Protein AF-S4Y515-F1 (afdb_monomer)

Organism: NCBI:txid1254432

Solvent-accessible surface area (backbone atoms only — not comparable to full-atom values): 7102 Å² total; per-residue (Å²): 132,81,73,80,71,76,84,80,65,70,38,77,50,75,69,29,64,69,45,60,56,55,71,67,62,35,54,53,51,33,64,73,73,33,63,91,88,52,81,68,44,54,56,67,51,51,54,50,50,54,53,48,43,71,72,43,100,26,70,52,75,67,48,76,49,79,57,79,60,29,43,36,42,28,25,67,66,69,53,33,40,35,32,38,22,62,46,66,95,90,37,60,7,31,38,41,32,44,55,97,42,58,80,92,73,27,63,37,39,37,37,26,41,71,52,42,79,47,78,49,71,62,133

Structure (mmCIF, N/CA/C/O backbone):
data_AF-S4Y515-F1
#
_entry.id   AF-S4Y515-F1
#
loop_
_atom_site.group_PDB
_atom_site.id
_atom_site.type_symbol
_atom_site.label_atom_id
_atom_site.label_alt_id
_atom_site.label_comp_id
_atom_site.label_asym_id
_atom_site.label_entity_id
_atom_site.label_seq_id
_atom_site.pdbx_PDB_ins_code
_atom_site.Cartn_x
_atom_site.Cartn_y
_atom_site.Cartn_z
_atom_site.occupancy
_atom_site.B_iso_or_equiv
_atom_site.auth_seq_id
_atom_site.auth_comp_id
_atom_site.auth_asym_id
_atom_site.auth_atom_id
_atom_site.pdbx_PDB_model_num
ATOM 1 N N . MET A 1 1 ? 16.566 12.417 -32.264 1.00 41.62 1 MET A N 1
ATOM 2 C CA . MET A 1 1 ? 16.369 13.027 -30.937 1.00 41.62 1 MET A CA 1
ATOM 3 C C . MET A 1 1 ? 15.230 12.228 -30.358 1.00 41.62 1 MET A C 1
ATOM 5 O O . MET A 1 1 ? 14.090 12.449 -30.745 1.00 41.62 1 MET A O 1
ATOM 9 N N . ASP A 1 2 ? 15.597 11.152 -29.670 1.00 45.94 2 ASP A N 1
ATOM 10 C CA . ASP A 1 2 ? 14.670 10.109 -29.250 1.00 45.94 2 ASP A CA 1
ATOM 11 C C . ASP A 1 2 ? 13.661 10.702 -28.278 1.00 45.94 2 ASP A C 1
ATOM 13 O O . ASP A 1 2 ? 14.028 11.428 -27.351 1.00 45.94 2 ASP A O 1
ATOM 17 N N . GLY A 1 3 ? 12.383 10.470 -28.573 1.00 44.94 3 GLY A N 1
ATOM 18 C CA . GLY A 1 3 ? 11.290 10.896 -27.720 1.00 44.94 3 GLY A CA 1
ATOM 19 C C . GLY A 1 3 ? 11.506 10.319 -26.331 1.00 44.94 3 GLY A C 1
ATOM 20 O O . GLY A 1 3 ? 11.763 9.124 -26.188 1.00 44.94 3 GLY A O 1
ATOM 21 N N . LEU A 1 4 ? 11.430 11.180 -25.318 1.00 50.28 4 LEU A N 1
ATOM 22 C CA . LEU A 1 4 ? 11.178 10.744 -23.952 1.00 50.28 4 LEU A CA 1
ATOM 23 C C . LEU A 1 4 ? 9.965 9.814 -24.037 1.00 50.28 4 LEU A C 1
ATOM 25 O O . LEU A 1 4 ? 8.898 10.270 -24.446 1.00 50.28 4 LEU A O 1
ATOM 29 N N . GLY A 1 5 ? 10.174 8.517 -23.793 1.00 54.31 5 GLY A N 1
ATOM 30 C CA . GLY A 1 5 ? 9.101 7.530 -23.851 1.00 54.31 5 GLY A CA 1
ATOM 31 C C . GLY A 1 5 ? 7.935 8.015 -23.001 1.00 54.31 5 GLY A C 1
ATOM 32 O O . GLY A 1 5 ? 8.163 8.606 -21.940 1.00 54.31 5 GLY A O 1
ATOM 33 N N . ASP A 1 6 ? 6.714 7.823 -23.499 1.00 57.62 6 ASP A N 1
ATOM 34 C CA . ASP A 1 6 ? 5.511 8.214 -22.772 1.00 57.62 6 ASP A CA 1
ATOM 35 C C . ASP A 1 6 ? 5.599 7.702 -21.324 1.00 57.62 6 ASP A C 1
ATOM 37 O O . ASP A 1 6 ? 6.099 6.589 -21.104 1.00 57.62 6 ASP A O 1
ATOM 41 N N . PRO A 1 7 ? 5.179 8.504 -20.326 1.00 60.19 7 PRO A N 1
ATOM 42 C CA . PRO A 1 7 ? 5.225 8.087 -18.934 1.00 60.19 7 PRO A CA 1
ATOM 43 C C . PRO A 1 7 ?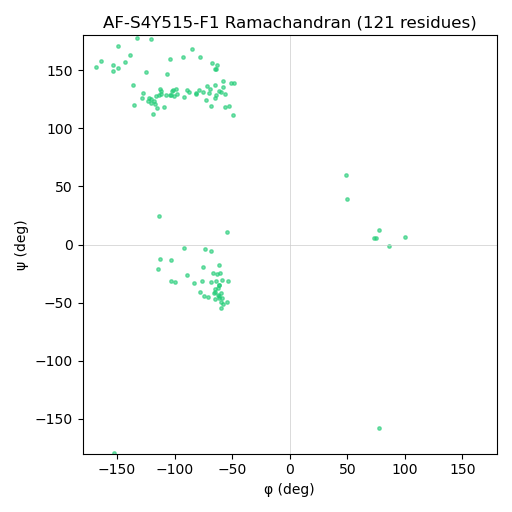 4.518 6.739 -18.801 1.00 60.19 7 PRO A C 1
ATOM 45 O O . PRO A 1 7 ? 3.343 6.610 -19.141 1.00 60.19 7 PRO A O 1
ATOM 48 N N . GLN A 1 8 ? 5.257 5.720 -18.359 1.00 69.19 8 GLN A N 1
ATOM 49 C CA . GLN A 1 8 ? 4.689 4.388 -18.212 1.00 69.19 8 GLN A CA 1
ATOM 50 C C . GLN A 1 8 ? 3.678 4.416 -17.070 1.00 69.19 8 GLN A C 1
ATOM 52 O O . GLN A 1 8 ? 4.022 4.711 -15.926 1.00 69.19 8 GLN A O 1
ATOM 57 N N . GLU A 1 9 ? 2.423 4.116 -17.389 1.00 77.94 9 GLU A N 1
ATOM 58 C CA . GLU A 1 9 ? 1.414 3.867 -16.371 1.00 77.94 9 GLU A CA 1
ATOM 59 C C . GLU A 1 9 ? 1.685 2.505 -15.726 1.00 77.94 9 GLU A C 1
ATOM 61 O O . GLU A 1 9 ? 1.769 1.481 -16.411 1.00 77.94 9 GLU A O 1
ATOM 66 N N . LEU A 1 10 ? 1.827 2.510 -14.402 1.00 83.88 10 LEU A N 1
ATOM 67 C CA . LEU A 1 10 ? 2.098 1.320 -13.602 1.00 83.88 10 LEU A CA 1
ATOM 68 C C . LEU A 1 10 ? 0.844 0.912 -12.840 1.00 83.88 10 LEU A C 1
ATOM 70 O O . LEU A 1 10 ? 0.066 1.768 -12.414 1.00 83.88 10 LEU A O 1
ATOM 74 N N . GLU A 1 11 ? 0.674 -0.387 -12.640 1.00 87.50 11 GLU A N 1
ATOM 75 C CA . GLU A 1 11 ? -0.328 -0.940 -11.734 1.00 87.50 11 GLU A CA 1
ATOM 76 C C . GLU A 1 11 ? 0.370 -1.485 -10.486 1.00 87.50 11 GLU A C 1
ATOM 78 O O . GLU A 1 11 ? 1.341 -2.233 -10.598 1.00 87.50 11 GLU A O 1
ATOM 83 N N . LEU A 1 12 ? -0.107 -1.069 -9.310 1.00 88.44 12 LEU A N 1
ATOM 84 C CA . LEU A 1 12 ? 0.305 -1.595 -8.011 1.00 88.44 12 LEU A CA 1
ATOM 85 C C . LEU A 1 12 ? -0.857 -2.405 -7.435 1.00 88.44 12 LEU A C 1
ATOM 87 O O . LEU A 1 12 ? -1.916 -1.844 -7.149 1.00 88.44 12 LEU A O 1
ATOM 91 N N . THR A 1 13 ? -0.625 -3.693 -7.221 1.00 90.38 13 THR A N 1
ATOM 92 C CA . THR A 1 13 ? -1.532 -4.591 -6.500 1.00 90.38 13 THR A CA 1
ATOM 93 C C . THR A 1 13 ? -0.986 -4.804 -5.097 1.00 90.38 13 THR A C 1
ATOM 95 O O . THR A 1 13 ? 0.208 -5.061 -4.932 1.00 90.38 13 THR A O 1
ATOM 98 N N . ILE A 1 14 ? -1.850 -4.675 -4.092 1.00 90.94 14 ILE A N 1
ATOM 99 C CA . ILE A 1 14 ? -1.515 -4.825 -2.674 1.00 90.94 14 ILE A CA 1
ATOM 100 C C . ILE A 1 14 ? -2.316 -6.010 -2.139 1.00 90.94 14 ILE A C 1
ATOM 102 O O . ILE A 1 14 ? -3.542 -5.996 -2.212 1.00 90.94 14 ILE A O 1
ATOM 106 N N . GLU A 1 15 ? -1.614 -7.015 -1.628 1.00 90.75 15 GLU A N 1
ATOM 107 C CA . GLU A 1 15 ? -2.190 -8.237 -1.047 1.00 90.75 15 GLU A CA 1
ATOM 108 C C . GLU A 1 15 ? -1.895 -8.339 0.461 1.00 90.75 15 GLU A C 1
ATOM 110 O O . GLU A 1 15 ? -2.623 -9.002 1.192 1.00 90.75 15 GLU A O 1
ATOM 115 N N . ALA A 1 16 ? -0.863 -7.637 0.939 1.00 90.75 16 ALA A N 1
ATOM 116 C CA . ALA A 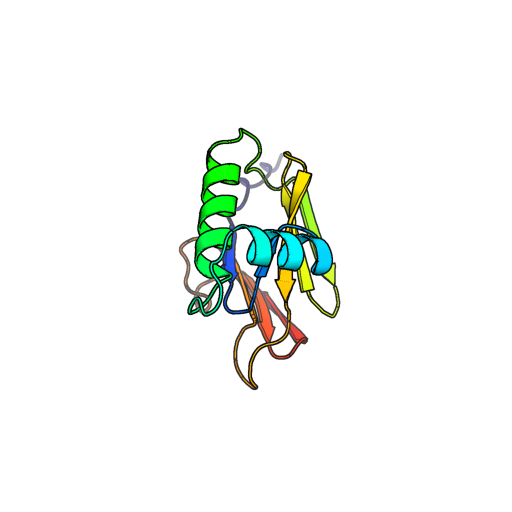1 16 ? -0.530 -7.503 2.352 1.00 90.75 16 ALA A CA 1
ATOM 117 C C . ALA A 1 16 ? -1.305 -6.373 3.055 1.00 90.75 16 ALA A C 1
ATOM 119 O O . ALA A 1 16 ? -1.865 -5.472 2.422 1.00 90.75 16 ALA A O 1
ATOM 120 N N . ASP A 1 17 ? -1.229 -6.364 4.388 1.00 90.56 17 ASP A N 1
ATOM 121 C CA . ASP A 1 17 ? -1.705 -5.253 5.209 1.00 90.56 17 ASP A CA 1
ATOM 122 C C . ASP A 1 17 ? -1.016 -3.933 4.831 1.00 90.56 17 ASP A C 1
ATOM 124 O O . ASP A 1 17 ? 0.200 -3.859 4.586 1.00 90.56 17 ASP A O 1
ATOM 128 N N . TRP A 1 18 ? -1.801 -2.857 4.834 1.00 94.31 18 TRP A N 1
ATOM 129 C CA . TRP A 1 18 ? -1.321 -1.513 4.541 1.00 94.31 18 TRP A CA 1
ATOM 130 C C . TRP A 1 18 ? -2.015 -0.453 5.396 1.00 94.31 18 TRP A C 1
ATOM 132 O O . TRP A 1 18 ? -3.131 -0.628 5.883 1.00 94.31 18 TRP A O 1
ATOM 142 N N . ARG A 1 19 ? -1.350 0.690 5.561 1.00 95.38 19 ARG A N 1
ATOM 143 C CA . ARG A 1 19 ? -1.838 1.822 6.362 1.00 95.38 19 ARG A CA 1
ATOM 144 C C . ARG A 1 19 ? -1.346 3.160 5.826 1.00 95.38 19 ARG A C 1
ATOM 146 O O . ARG A 1 19 ? -0.456 3.210 4.978 1.00 95.38 19 ARG A O 1
ATOM 153 N N . ILE A 1 20 ? -1.890 4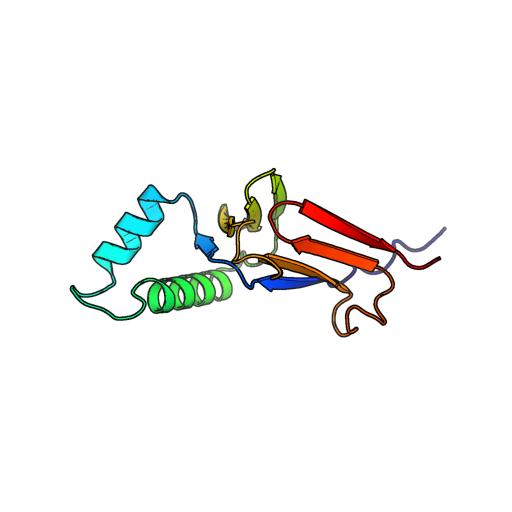.252 6.364 1.00 93.69 20 ILE A N 1
ATOM 154 C CA . ILE A 1 20 ? -1.355 5.605 6.161 1.00 93.69 20 ILE A CA 1
ATOM 155 C C . ILE A 1 20 ? -0.533 6.032 7.372 1.00 93.69 20 ILE A C 1
ATOM 157 O O . ILE A 1 20 ? -1.041 6.039 8.492 1.00 93.69 20 ILE A O 1
ATOM 161 N N . GLY A 1 21 ? 0.696 6.481 7.123 1.00 93.00 21 GLY A N 1
ATOM 162 C CA . GLY A 1 21 ? 1.601 6.981 8.153 1.00 93.00 21 GLY A CA 1
ATOM 163 C C . GLY A 1 21 ? 2.253 5.866 8.969 1.00 93.00 21 GLY A C 1
ATOM 164 O O . GLY A 1 21 ? 2.406 4.730 8.512 1.00 93.00 21 GLY A O 1
ATOM 165 N N . ASP A 1 22 ? 2.705 6.207 10.173 1.00 92.94 22 ASP A N 1
ATOM 166 C CA . ASP A 1 22 ? 3.291 5.229 11.082 1.00 92.94 22 ASP A CA 1
ATOM 167 C C . ASP A 1 22 ? 2.230 4.370 11.785 1.00 92.94 22 ASP A C 1
ATOM 169 O O . ASP A 1 22 ? 1.047 4.701 11.851 1.00 92.94 22 ASP A O 1
ATOM 173 N N . GLU A 1 23 ? 2.679 3.232 12.311 1.00 93.44 23 GLU A N 1
ATOM 174 C CA . GLU A 1 23 ? 1.817 2.254 12.976 1.00 93.44 23 GLU A CA 1
ATOM 175 C C . GLU A 1 23 ? 1.126 2.823 14.224 1.00 93.44 23 GLU A C 1
ATOM 177 O O . GLU A 1 23 ? -0.032 2.516 14.487 1.00 93.44 23 GLU A O 1
ATOM 182 N N . ALA A 1 24 ? 1.803 3.666 15.008 1.00 95.88 24 ALA A N 1
ATOM 183 C CA . ALA A 1 24 ? 1.2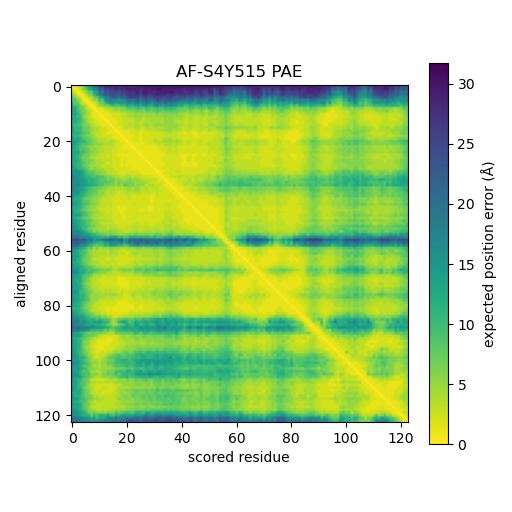44 4.157 16.263 1.00 95.88 24 ALA A CA 1
ATOM 184 C C . ALA A 1 24 ? 0.099 5.151 16.014 1.00 95.88 24 ALA A C 1
ATOM 186 O O . ALA A 1 24 ? -0.972 5.028 16.619 1.00 95.88 24 ALA A O 1
ATOM 187 N N . ASP A 1 25 ? 0.305 6.089 15.092 1.00 95.12 25 ASP A N 1
ATOM 188 C CA . ASP A 1 25 ? -0.701 7.055 14.661 1.00 95.12 25 ASP A CA 1
ATOM 189 C C . ASP A 1 25 ? -1.870 6.363 13.952 1.00 95.12 25 ASP A C 1
ATOM 191 O O . ASP A 1 25 ? -3.036 6.717 14.177 1.00 95.12 25 ASP A O 1
ATOM 195 N N . TRP A 1 26 ? -1.582 5.331 13.153 1.00 95.69 26 TRP A N 1
ATOM 196 C CA . TRP A 1 26 ? -2.600 4.493 12.525 1.00 95.69 26 TRP A CA 1
ATOM 197 C C . TRP A 1 26 ? -3.493 3.818 13.564 1.00 95.69 26 TRP A C 1
ATOM 199 O O . TRP A 1 26 ? -4.707 4.026 13.564 1.00 95.69 26 TRP A O 1
ATOM 209 N N . GLN A 1 27 ? -2.905 3.098 14.520 1.00 95.50 27 GLN A N 1
ATOM 210 C CA . GLN A 1 27 ? -3.659 2.413 15.570 1.00 95.50 27 GLN A CA 1
ATOM 211 C C . GLN A 1 27 ? -4.456 3.395 16.443 1.00 95.50 27 GLN A C 1
ATOM 213 O O . GLN A 1 27 ? -5.583 3.101 16.854 1.00 95.50 27 GLN A O 1
ATOM 218 N N . ALA A 1 28 ? -3.925 4.595 16.702 1.00 94.88 28 ALA A N 1
ATOM 219 C CA . ALA A 1 28 ? -4.667 5.651 17.388 1.00 94.88 28 ALA A CA 1
ATOM 220 C C . ALA A 1 28 ? -5.877 6.139 16.569 1.00 94.88 28 ALA A C 1
ATOM 222 O O . ALA A 1 28 ? -6.960 6.351 17.124 1.00 94.88 28 ALA A O 1
ATOM 223 N N . LYS A 1 29 ? -5.721 6.292 15.248 1.00 94.94 29 LYS A N 1
ATOM 224 C CA . LYS A 1 29 ? -6.809 6.653 14.332 1.00 94.94 29 LYS A CA 1
ATOM 225 C C . LYS A 1 29 ? -7.870 5.553 14.267 1.00 94.94 29 LYS A C 1
ATOM 227 O O . LYS A 1 29 ? -9.048 5.875 14.423 1.00 94.94 29 LYS A O 1
ATOM 232 N N . VAL A 1 30 ? -7.470 4.290 14.118 1.00 95.62 30 VAL A N 1
ATOM 233 C CA . VAL A 1 30 ? -8.378 3.134 14.090 1.00 95.62 30 VAL A CA 1
ATOM 234 C C . VAL A 1 30 ? -9.204 3.070 15.368 1.00 95.62 30 VAL A C 1
ATOM 236 O O . VAL A 1 30 ? -10.426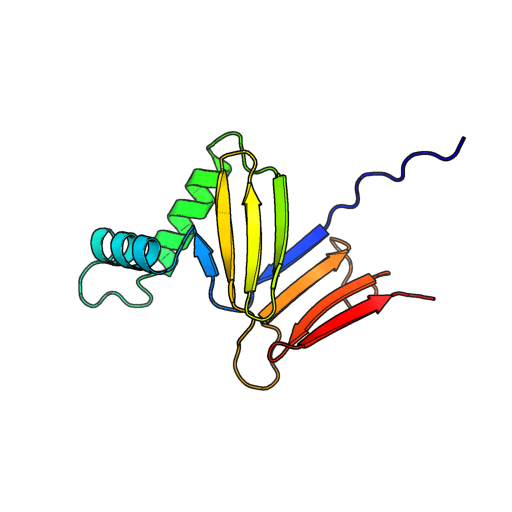 3.100 15.297 1.00 95.62 30 VAL A O 1
ATOM 239 N N . ARG A 1 31 ? -8.576 3.125 16.548 1.00 93.56 31 ARG A N 1
ATOM 240 C CA . ARG A 1 31 ? -9.293 3.115 17.842 1.00 93.56 31 ARG A CA 1
ATOM 241 C C . ARG A 1 31 ? -10.276 4.268 18.019 1.00 93.56 31 ARG A C 1
ATOM 243 O O . ARG A 1 31 ? -11.249 4.139 18.753 1.00 93.56 31 ARG A O 1
ATOM 250 N N . ARG A 1 32 ? -10.000 5.420 17.406 1.00 94.00 32 ARG A N 1
ATOM 251 C CA . ARG A 1 32 ? -10.879 6.594 17.473 1.00 94.00 32 ARG A CA 1
ATOM 252 C C . ARG A 1 32 ? -12.106 6.453 16.572 1.00 94.00 32 ARG A C 1
ATOM 254 O O . ARG A 1 32 ? -13.133 7.054 16.876 1.00 94.00 32 ARG A O 1
ATOM 261 N N . LEU A 1 33 ? -11.978 5.748 15.450 1.00 92.31 33 LEU A N 1
ATOM 262 C CA . LEU A 1 33 ? -13.002 5.679 14.405 1.00 92.31 33 LEU A CA 1
ATOM 263 C C . LEU A 1 33 ? -13.797 4.369 14.427 1.00 92.31 33 LEU A C 1
ATOM 265 O O . LEU A 1 33 ? -14.980 4.380 14.091 1.00 92.31 33 LEU A O 1
ATOM 269 N N . ALA A 1 34 ? -13.174 3.266 14.833 1.00 92.06 34 ALA A N 1
ATOM 270 C CA . ALA A 1 34 ? -13.804 1.961 14.924 1.00 92.06 34 ALA A CA 1
ATOM 271 C C . ALA A 1 34 ? -14.437 1.753 16.314 1.00 92.06 34 ALA A C 1
ATOM 273 O O . ALA A 1 34 ? -13.791 2.018 17.331 1.00 92.06 34 ALA A O 1
ATOM 274 N N . PRO A 1 35 ? -15.690 1.272 16.393 1.00 88.75 35 PRO A N 1
ATOM 275 C CA . PRO A 1 35 ? -16.307 0.918 17.666 1.00 88.75 35 PRO A CA 1
ATOM 276 C C . PRO A 1 35 ? -15.626 -0.306 18.298 1.00 88.75 35 PRO A C 1
ATOM 278 O O . PRO A 1 35 ? -15.033 -1.140 17.613 1.00 88.75 35 PRO A O 1
ATOM 281 N N . GLU A 1 36 ? -15.744 -0.438 19.620 1.00 89.88 36 GLU A N 1
ATOM 282 C CA . GLU A 1 36 ? -15.245 -1.614 20.336 1.00 89.88 36 GLU A CA 1
ATOM 283 C C . GLU A 1 36 ? -15.922 -2.894 19.813 1.00 89.88 36 GLU A C 1
ATOM 285 O O . GLU A 1 36 ? -17.144 -2.950 19.674 1.00 89.88 36 GLU A O 1
ATOM 290 N N . GLY A 1 37 ? -15.120 -3.919 19.504 1.00 89.44 37 GLY A N 1
ATOM 291 C CA . GLY A 1 37 ? -15.609 -5.182 18.943 1.00 89.44 37 GLY A CA 1
ATOM 292 C C . GLY A 1 37 ? -15.951 -5.144 17.449 1.00 89.44 37 GLY A C 1
ATOM 293 O O . GLY A 1 37 ? -16.590 -6.076 16.964 1.00 89.44 37 GLY A O 1
ATOM 294 N N . ALA A 1 38 ? -15.551 -4.098 16.716 1.00 91.56 38 ALA A N 1
ATOM 295 C CA . ALA A 1 38 ? -15.671 -4.071 15.261 1.00 91.56 38 ALA A CA 1
ATOM 296 C C . ALA A 1 38 ? -14.920 -5.247 14.611 1.00 91.56 38 ALA A C 1
ATOM 298 O O . ALA A 1 38 ? -13.782 -5.550 14.972 1.00 91.56 38 ALA A O 1
ATOM 299 N N . VAL A 1 39 ? -15.567 -5.886 13.637 1.00 91.31 39 VAL A N 1
ATOM 300 C CA . VAL A 1 39 ? -14.914 -6.822 12.713 1.00 91.31 39 VAL A CA 1
ATOM 301 C C . VAL A 1 39 ? -14.121 -5.988 11.714 1.00 91.31 39 VAL A C 1
ATOM 303 O O . VAL A 1 39 ? -14.665 -5.009 11.208 1.00 91.31 39 VAL A O 1
ATOM 306 N N . GLU A 1 40 ? -12.854 -6.348 11.490 1.00 90.25 40 GLU A N 1
ATOM 307 C CA . GLU A 1 40 ? -11.954 -5.665 10.541 1.00 90.25 40 GLU A CA 1
ATOM 308 C C . GLU A 1 40 ? -11.951 -4.135 10.733 1.00 90.25 40 GLU A C 1
ATOM 310 O O . GLU A 1 40 ? -12.297 -3.370 9.833 1.00 90.25 40 GLU A O 1
ATOM 315 N N . PRO A 1 41 ? -11.577 -3.647 11.932 1.00 93.12 41 PRO A N 1
ATOM 316 C CA . PRO A 1 41 ? -11.706 -2.233 12.292 1.00 93.12 41 PRO A CA 1
ATOM 317 C C . PRO A 1 41 ? -10.889 -1.289 11.396 1.00 93.12 41 PRO A C 1
ATOM 319 O O . PRO A 1 41 ? -11.144 -0.084 11.384 1.00 93.12 41 PRO A O 1
ATOM 322 N N . GLU A 1 42 ? -9.906 -1.819 10.669 1.00 94.00 42 GLU A N 1
ATOM 323 C CA . GLU A 1 42 ? -9.008 -1.058 9.805 1.00 94.00 42 GLU A CA 1
ATOM 324 C C . GLU A 1 42 ? -9.609 -0.769 8.423 1.00 94.00 42 GLU A C 1
ATOM 326 O O . GLU A 1 42 ? -9.390 0.326 7.899 1.00 94.00 42 GLU A O 1
ATOM 331 N N . GLU A 1 43 ? -10.427 -1.668 7.861 1.00 93.25 43 GLU A N 1
ATOM 332 C CA . GLU A 1 43 ? -10.967 -1.520 6.498 1.00 93.25 43 GLU A CA 1
ATOM 333 C C . GLU A 1 43 ? -11.787 -0.230 6.299 1.00 93.25 43 GLU A C 1
ATOM 335 O O . GLU A 1 43 ? -11.555 0.494 5.322 1.00 93.25 43 GLU A O 1
ATOM 340 N N . PRO A 1 44 ? -12.708 0.157 7.210 1.00 92.94 44 PRO A N 1
ATOM 341 C CA . PRO A 1 44 ? -13.454 1.405 7.048 1.00 92.94 44 PRO A CA 1
ATOM 342 C C . PRO A 1 44 ? -12.550 2.642 7.105 1.00 92.94 44 PRO A C 1
ATOM 344 O O . PRO A 1 44 ? -12.832 3.655 6.461 1.00 92.94 44 PRO A O 1
ATOM 347 N N . VAL A 1 45 ? -11.461 2.571 7.875 1.00 94.31 45 VAL A N 1
ATOM 348 C CA . VAL A 1 45 ? -10.493 3.663 8.013 1.00 94.31 45 VAL A CA 1
ATOM 349 C C . VAL A 1 45 ? -9.641 3.768 6.754 1.00 94.31 45 VAL A C 1
ATOM 351 O O . VAL A 1 45 ? -9.476 4.863 6.223 1.00 94.31 45 VAL A O 1
ATOM 354 N N . GLN A 1 46 ? -9.174 2.639 6.224 1.00 94.38 46 GLN A N 1
ATOM 355 C CA . GLN A 1 46 ? -8.490 2.553 4.934 1.00 94.38 46 GLN A CA 1
ATOM 356 C C . GLN A 1 46 ? -9.339 3.158 3.808 1.00 94.38 46 GLN A C 1
ATOM 358 O O . GLN A 1 46 ? -8.868 4.033 3.078 1.00 94.38 46 GLN A O 1
ATOM 363 N N . ALA A 1 47 ? -10.613 2.766 3.706 1.00 92.00 47 ALA A N 1
ATOM 364 C CA . ALA A 1 47 ? -11.534 3.301 2.705 1.00 92.00 47 ALA A CA 1
ATOM 365 C C . ALA A 1 47 ? -11.723 4.823 2.839 1.00 92.00 47 ALA A C 1
ATOM 367 O O . ALA A 1 47 ? -11.719 5.544 1.836 1.00 92.00 47 ALA A O 1
ATOM 368 N N . TYR A 1 48 ? -11.847 5.323 4.072 1.00 91.56 48 TYR A N 1
ATOM 369 C CA . TYR A 1 48 ? -11.933 6.755 4.353 1.00 91.56 48 TYR A CA 1
ATOM 370 C C . TYR A 1 48 ? -10.674 7.511 3.901 1.00 91.56 48 TYR A C 1
ATOM 372 O O . TYR A 1 48 ? -10.787 8.549 3.246 1.00 91.56 48 TYR A O 1
ATOM 380 N N . GLU A 1 49 ? -9.478 6.998 4.197 1.00 90.06 49 GLU A N 1
ATOM 381 C CA . GLU A 1 49 ? -8.225 7.646 3.798 1.00 90.06 49 GLU A CA 1
ATOM 382 C C . GLU A 1 49 ? -8.035 7.657 2.278 1.00 90.06 49 GLU A C 1
ATOM 384 O O . GLU A 1 49 ? -7.662 8.691 1.725 1.00 90.06 49 GLU A O 1
ATOM 389 N N . LEU A 1 50 ? -8.350 6.558 1.580 1.00 88.44 50 LEU A N 1
ATOM 390 C CA . LEU A 1 50 ? -8.304 6.515 0.112 1.00 88.44 50 LEU A CA 1
ATOM 391 C C . LEU A 1 50 ? -9.271 7.528 -0.508 1.00 88.44 50 LEU A C 1
ATOM 393 O O . LEU A 1 50 ? -8.906 8.248 -1.441 1.00 88.44 50 LEU A O 1
ATOM 397 N N . ALA A 1 51 ? -10.496 7.615 0.017 1.00 88.94 51 ALA A N 1
ATOM 398 C CA . ALA A 1 51 ? -11.478 8.591 -0.444 1.00 88.94 51 ALA A CA 1
ATOM 399 C C . ALA A 1 51 ? -10.995 10.030 -0.204 1.00 88.94 51 ALA A C 1
ATOM 401 O O . ALA A 1 51 ? -11.080 10.865 -1.105 1.00 88.94 51 ALA A O 1
ATOM 402 N N . SER A 1 52 ? -10.427 10.299 0.976 1.00 86.19 52 SER A N 1
ATOM 403 C CA . SER A 1 52 ? -9.840 11.594 1.326 1.00 86.19 52 SER A CA 1
ATOM 404 C C . SER A 1 52 ? -8.700 11.971 0.374 1.00 86.19 52 SER A C 1
ATOM 406 O O . SER A 1 52 ? -8.727 13.054 -0.209 1.00 86.19 52 SER A O 1
ATOM 408 N N . MET A 1 53 ? -7.754 11.055 0.130 1.00 83.31 53 MET A N 1
ATOM 409 C CA . MET A 1 53 ? -6.636 11.268 -0.797 1.00 83.31 53 MET A CA 1
ATOM 410 C C . MET A 1 53 ? -7.094 11.516 -2.233 1.00 83.31 53 MET A C 1
ATOM 412 O O . MET A 1 53 ? -6.474 12.307 -2.934 1.00 83.31 53 MET A O 1
ATOM 416 N N . ARG A 1 54 ? -8.182 10.873 -2.674 1.00 82.56 54 ARG A N 1
ATOM 417 C CA . ARG A 1 54 ? -8.766 11.109 -4.001 1.00 82.56 54 ARG A CA 1
ATOM 418 C C . ARG A 1 54 ? -9.400 12.497 -4.128 1.00 82.56 54 ARG A C 1
ATOM 420 O O . ARG A 1 54 ? -9.457 13.032 -5.231 1.00 82.56 54 ARG A O 1
ATOM 427 N N . TRP A 1 55 ? -9.944 13.041 -3.041 1.00 80.12 55 TRP A N 1
ATOM 428 C CA . TRP A 1 55 ? -10.634 14.336 -3.044 1.00 80.12 55 TRP A CA 1
ATOM 429 C C . TRP A 1 55 ? -9.708 15.522 -2.776 1.00 80.12 55 TRP A C 1
ATOM 431 O O . TRP A 1 55 ? -10.008 16.630 -3.214 1.00 80.12 55 TRP A O 1
ATOM 441 N N . SER A 1 56 ? -8.593 15.312 -2.080 1.00 74.06 56 SER A N 1
ATOM 442 C CA . SER A 1 56 ? -7.515 16.295 -1.994 1.00 74.06 56 SER A CA 1
ATOM 443 C C . SER A 1 56 ? -6.627 16.210 -3.242 1.00 74.06 56 SER A C 1
ATOM 445 O O . SER A 1 56 ? -6.180 15.120 -3.572 1.00 74.06 56 SER A O 1
ATOM 447 N N . ASP A 1 57 ? -6.330 17.339 -3.896 1.00 55.78 57 ASP A N 1
ATOM 448 C CA . ASP A 1 57 ? -5.600 17.503 -5.182 1.00 55.78 57 ASP A CA 1
ATOM 449 C C . ASP A 1 57 ? -4.185 16.864 -5.292 1.00 55.78 57 ASP A C 1
ATOM 451 O O . ASP A 1 57 ? -3.441 17.123 -6.237 1.00 55.78 57 ASP A O 1
ATOM 455 N N . GLY A 1 58 ? -3.768 16.028 -4.343 1.00 57.78 58 GLY A N 1
ATOM 456 C CA . GLY A 1 58 ? -2.415 15.499 -4.216 1.00 57.78 58 GLY A CA 1
ATOM 457 C C . GLY A 1 58 ? -2.269 13.997 -4.431 1.00 57.78 58 GLY A C 1
ATOM 458 O O . GLY A 1 58 ? -1.309 13.455 -3.902 1.00 57.78 58 GLY A O 1
ATOM 459 N N . SER A 1 59 ? -3.152 13.308 -5.163 1.00 66.88 59 SER A N 1
ATOM 460 C CA . SER A 1 59 ? -3.051 11.848 -5.376 1.00 66.88 59 SER A CA 1
ATOM 461 C C . SER A 1 59 ? -1.865 11.410 -6.248 1.00 66.88 59 SER A C 1
ATOM 463 O O . SER A 1 59 ? -1.632 10.216 -6.422 1.00 66.88 59 SER A O 1
ATOM 465 N N . ASN A 1 60 ? -1.115 12.359 -6.814 1.00 82.94 60 ASN A N 1
ATOM 466 C CA . ASN A 1 60 ? 0.111 12.055 -7.539 1.00 82.94 60 ASN A CA 1
ATOM 467 C C . ASN A 1 60 ? 1.189 11.572 -6.570 1.00 82.94 60 ASN A C 1
ATOM 469 O O . ASN A 1 60 ? 1.443 12.195 -5.537 1.00 82.94 60 ASN A O 1
ATOM 473 N N . VAL A 1 61 ? 1.863 10.492 -6.942 1.00 86.75 61 VAL A N 1
ATOM 474 C CA . VAL A 1 61 ? 3.015 9.977 -6.205 1.00 86.75 61 VAL A CA 1
ATOM 475 C C . VAL A 1 61 ? 4.190 10.943 -6.368 1.00 86.75 61 VAL A C 1
ATOM 477 O O . VAL A 1 61 ? 4.508 11.370 -7.477 1.00 86.75 61 VAL A O 1
ATOM 480 N N . SER A 1 62 ? 4.810 11.319 -5.253 1.00 89.81 62 SER A N 1
ATOM 481 C CA . SER A 1 62 ? 6.026 12.133 -5.202 1.00 89.81 62 SER A CA 1
ATOM 482 C C . SER A 1 62 ? 7.276 11.285 -4.986 1.00 89.81 62 SER A C 1
ATOM 484 O O . SER A 1 62 ? 8.332 11.640 -5.505 1.00 89.81 62 SER A O 1
ATOM 486 N N . ASP A 1 63 ? 7.156 10.176 -4.250 1.00 91.25 63 ASP A N 1
ATOM 487 C CA . ASP A 1 63 ? 8.275 9.297 -3.920 1.00 91.25 63 ASP A CA 1
ATOM 488 C C . ASP A 1 63 ? 7.814 7.856 -3.659 1.00 91.25 63 ASP A C 1
ATOM 490 O O . ASP A 1 63 ? 6.708 7.624 -3.160 1.00 91.25 63 ASP A O 1
ATOM 494 N N . VAL A 1 64 ? 8.679 6.891 -3.971 1.00 90.81 64 VAL A N 1
ATOM 495 C CA . VAL A 1 64 ? 8.470 5.463 -3.699 1.00 90.81 64 VAL A CA 1
ATOM 496 C C . VAL A 1 64 ? 9.754 4.882 -3.124 1.00 90.81 64 VAL A C 1
ATOM 498 O O . VAL A 1 64 ? 10.795 4.886 -3.778 1.00 90.81 64 VAL A O 1
ATOM 501 N N . VAL A 1 65 ? 9.674 4.340 -1.910 1.00 92.31 65 VAL A N 1
ATOM 502 C CA . VAL A 1 65 ? 10.819 3.758 -1.205 1.00 92.31 65 VAL A CA 1
ATOM 503 C C . VAL A 1 65 ? 10.529 2.310 -0.866 1.00 92.31 65 VAL A C 1
ATOM 505 O O . VAL A 1 65 ? 9.550 2.000 -0.193 1.00 92.31 65 VAL A O 1
ATOM 508 N N . LEU A 1 66 ? 11.426 1.426 -1.284 1.00 88.50 66 LEU A N 1
ATOM 509 C CA . LEU A 1 66 ? 11.403 0.021 -0.912 1.00 88.50 66 LEU A CA 1
ATOM 510 C C . LEU A 1 66 ? 12.476 -0.257 0.141 1.00 88.50 66 LEU A C 1
ATOM 512 O O . LEU A 1 66 ? 13.646 0.079 -0.043 1.00 88.50 66 LEU A O 1
ATOM 516 N N . THR A 1 67 ? 12.079 -0.888 1.241 1.00 86.56 67 THR A N 1
ATOM 517 C CA . THR A 1 67 ? 12.984 -1.362 2.294 1.00 86.56 67 THR A CA 1
ATOM 518 C C . THR A 1 67 ? 12.848 -2.874 2.468 1.00 86.56 67 THR A C 1
ATOM 520 O O . THR A 1 67 ? 12.004 -3.504 1.838 1.00 86.56 67 THR A O 1
ATOM 523 N N . ALA A 1 68 ? 13.658 -3.475 3.345 1.00 77.38 68 ALA A N 1
ATOM 524 C CA . ALA A 1 68 ? 13.583 -4.912 3.617 1.00 77.38 68 ALA A CA 1
ATOM 525 C C . ALA A 1 68 ? 12.216 -5.369 4.176 1.00 77.38 68 ALA A C 1
ATOM 527 O O . ALA A 1 68 ? 11.867 -6.538 4.044 1.00 77.38 68 ALA A O 1
ATOM 528 N N . GLY A 1 69 ? 11.455 -4.470 4.812 1.00 84.31 69 GLY A N 1
ATOM 529 C CA . GLY A 1 69 ? 10.207 -4.812 5.506 1.00 84.31 69 GLY A CA 1
ATOM 530 C C . GLY A 1 69 ? 8.931 -4.253 4.879 1.00 84.31 69 GLY A C 1
ATOM 531 O O . GLY A 1 69 ? 7.842 -4.637 5.292 1.00 84.31 69 GLY A O 1
ATOM 532 N N . GLU A 1 70 ? 9.040 -3.320 3.933 1.00 90.75 70 GLU A N 1
ATOM 533 C CA . GLU A 1 70 ? 7.878 -2.565 3.456 1.00 90.75 70 GLU A CA 1
ATOM 534 C C . GLU A 1 70 ? 8.170 -1.757 2.189 1.00 90.75 70 GLU A C 1
ATOM 536 O O . GLU A 1 70 ? 9.300 -1.305 1.959 1.00 90.75 70 GLU A O 1
ATOM 541 N N . LEU A 1 71 ? 7.105 -1.530 1.421 1.00 92.19 71 LEU A N 1
ATOM 542 C CA . LEU A 1 71 ? 7.010 -0.543 0.352 1.00 92.19 71 LEU A CA 1
ATOM 543 C C . LEU A 1 71 ? 6.312 0.711 0.897 1.00 92.19 71 LEU A C 1
ATOM 545 O O . LEU A 1 71 ? 5.243 0.630 1.500 1.00 92.19 71 LEU A O 1
ATOM 549 N N . ARG A 1 72 ? 6.910 1.881 0.676 1.00 94.19 72 ARG A N 1
ATOM 550 C CA . ARG A 1 72 ? 6.359 3.184 1.062 1.00 94.19 72 ARG A CA 1
ATOM 551 C C . ARG A 1 72 ? 6.072 4.019 -0.176 1.00 94.19 72 ARG A C 1
ATOM 553 O O . ARG A 1 72 ? 6.971 4.229 -0.985 1.00 94.19 72 ARG A O 1
ATOM 560 N N . VAL A 1 73 ? 4.856 4.541 -0.291 1.00 92.31 73 VAL A N 1
ATOM 561 C CA . VAL A 1 73 ? 4.432 5.424 -1.386 1.00 92.31 73 VAL A CA 1
ATOM 562 C C . VAL A 1 73 ? 4.024 6.766 -0.800 1.00 92.31 73 VAL A C 1
ATOM 564 O O . VAL A 1 73 ? 3.028 6.860 -0.088 1.00 92.31 73 VAL A O 1
ATOM 567 N N . THR A 1 74 ? 4.790 7.812 -1.091 1.00 92.12 74 THR A N 1
ATOM 568 C CA . THR A 1 74 ? 4.495 9.172 -0.637 1.00 92.12 74 THR A CA 1
ATOM 569 C C . THR A 1 74 ? 3.816 9.945 -1.752 1.00 92.12 74 THR A C 1
ATOM 571 O O . THR A 1 74 ? 4.232 9.913 -2.907 1.00 92.12 74 THR A O 1
ATOM 574 N N . THR A 1 75 ? 2.751 10.648 -1.402 1.00 89.50 75 THR A N 1
ATOM 575 C CA . THR A 1 75 ? 1.984 11.495 -2.314 1.00 89.50 75 THR A CA 1
ATOM 576 C C . THR A 1 75 ? 2.496 12.936 -2.286 1.00 89.50 75 THR A C 1
ATOM 578 O O . THR A 1 75 ? 3.167 13.361 -1.343 1.00 89.50 75 THR A O 1
ATOM 581 N N . GLN A 1 76 ? 2.175 13.738 -3.300 1.00 87.25 76 GLN A N 1
ATOM 582 C CA . GLN A 1 76 ? 2.491 15.174 -3.307 1.00 87.25 76 GLN A CA 1
ATOM 583 C C . GLN A 1 76 ? 1.778 15.936 -2.178 1.00 87.25 76 GLN A C 1
ATOM 585 O O . GLN A 1 76 ? 2.285 16.954 -1.713 1.00 87.25 76 GLN A O 1
ATOM 590 N N . GLY A 1 77 ? 0.642 15.418 -1.697 1.00 85.31 77 GLY A N 1
ATOM 591 C CA . GLY A 1 77 ? -0.055 15.924 -0.511 1.00 85.31 77 GLY A CA 1
ATOM 592 C C . GLY A 1 77 ? 0.623 15.581 0.824 1.00 85.31 77 GLY A C 1
ATOM 593 O O . GLY A 1 77 ? 0.150 16.023 1.868 1.00 85.31 77 GLY A O 1
ATOM 594 N N . GLY A 1 78 ? 1.711 14.803 0.809 1.00 87.94 78 GLY A N 1
ATOM 595 C CA . GLY A 1 78 ? 2.482 14.420 1.995 1.00 87.94 78 GLY A CA 1
ATOM 596 C C . GLY A 1 78 ? 1.966 13.185 2.737 1.00 87.94 78 GLY A C 1
ATOM 597 O O . GLY A 1 78 ? 2.580 12.777 3.718 1.00 87.94 78 GLY A O 1
ATOM 598 N N . ALA A 1 79 ? 0.873 12.564 2.285 1.00 89.50 79 ALA A N 1
ATOM 599 C CA . ALA A 1 79 ? 0.432 11.282 2.829 1.00 89.50 79 ALA A CA 1
ATOM 600 C C . ALA A 1 79 ? 1.373 10.162 2.368 1.00 89.50 79 ALA A C 1
ATOM 602 O O . ALA A 1 79 ? 1.725 10.110 1.187 1.00 89.50 79 ALA A O 1
ATOM 603 N N . THR A 1 80 ? 1.738 9.261 3.281 1.00 93.31 80 THR A N 1
ATOM 604 C CA . THR A 1 80 ? 2.570 8.086 2.991 1.00 93.31 80 THR A CA 1
ATOM 605 C C . THR A 1 80 ? 1.760 6.818 3.216 1.00 93.31 80 THR A C 1
ATOM 607 O O . THR A 1 80 ? 1.353 6.544 4.343 1.00 93.31 80 THR A O 1
ATOM 610 N N . ILE A 1 81 ? 1.552 6.044 2.154 1.00 93.62 81 ILE A N 1
ATOM 611 C CA . ILE A 1 81 ? 1.018 4.683 2.212 1.00 93.62 81 ILE A CA 1
ATOM 612 C C . ILE A 1 81 ? 2.175 3.751 2.561 1.00 93.62 81 ILE A C 1
ATOM 614 O O . ILE A 1 81 ? 3.226 3.809 1.922 1.00 93.62 81 ILE A O 1
ATOM 618 N N . VAL A 1 82 ? 1.993 2.906 3.568 1.00 95.00 82 VAL A N 1
ATOM 619 C CA . VAL A 1 82 ? 2.974 1.912 4.007 1.00 95.00 82 VAL A CA 1
ATOM 620 C C . VAL A 1 82 ? 2.369 0.528 3.831 1.00 95.00 82 VAL A C 1
ATOM 622 O O . VAL A 1 82 ? 1.302 0.263 4.376 1.00 95.00 82 VAL A O 1
ATOM 625 N N . ILE A 1 83 ? 3.048 -0.327 3.071 1.00 93.56 83 ILE A N 1
ATOM 626 C CA . ILE A 1 83 ? 2.604 -1.673 2.697 1.00 93.56 83 ILE A CA 1
ATOM 627 C C . ILE A 1 83 ? 3.640 -2.667 3.215 1.00 93.56 83 ILE A C 1
ATOM 629 O O . ILE A 1 83 ? 4.818 -2.565 2.857 1.00 93.56 83 ILE A O 1
ATOM 633 N N . GLY A 1 84 ? 3.225 -3.614 4.056 1.00 89.81 84 GLY A N 1
ATOM 634 C CA . GLY A 1 84 ? 4.124 -4.638 4.593 1.00 89.81 84 GLY A CA 1
ATOM 635 C C . GLY A 1 84 ? 4.663 -5.577 3.507 1.00 89.81 84 GLY A C 1
ATOM 636 O O . GLY A 1 84 ? 4.013 -5.809 2.492 1.00 89.81 84 GLY A O 1
ATOM 637 N N . SER A 1 85 ? 5.865 -6.127 3.706 1.00 84.25 85 SER A N 1
ATOM 638 C CA . SER A 1 85 ? 6.447 -7.147 2.812 1.00 84.25 85 SER A CA 1
ATOM 639 C C . SER A 1 85 ? 6.151 -8.592 3.231 1.00 84.25 85 SER A C 1
ATOM 641 O O . SER A 1 85 ? 6.569 -9.526 2.545 1.00 84.25 85 SER A O 1
ATOM 643 N N . SER A 1 86 ? 5.467 -8.792 4.361 1.00 77.88 86 SER A N 1
ATOM 644 C CA . SER A 1 86 ? 5.162 -10.114 4.907 1.00 77.88 86 SER A CA 1
ATOM 645 C C . SER A 1 86 ? 3.718 -10.515 4.641 1.00 77.88 86 SER A C 1
ATOM 647 O O . SER A 1 86 ? 2.801 -9.791 5.022 1.00 77.88 86 SER A O 1
ATOM 649 N N . VAL A 1 87 ? 3.549 -11.708 4.088 1.00 77.06 87 VAL A N 1
ATOM 650 C CA . VAL A 1 87 ? 2.286 -12.443 3.956 1.00 77.06 87 VAL A CA 1
ATOM 651 C C . VAL A 1 87 ? 2.517 -13.887 4.412 1.00 77.06 87 VAL A C 1
ATOM 653 O O . VAL A 1 87 ? 3.630 -14.235 4.826 1.00 77.06 87 VAL A O 1
ATOM 656 N N . GLU A 1 88 ? 1.482 -14.726 4.417 1.00 74.44 88 GLU A N 1
ATOM 657 C CA . GLU A 1 88 ? 1.657 -16.150 4.709 1.00 74.44 88 GLU A CA 1
ATOM 658 C C . GLU A 1 88 ? 2.539 -16.831 3.643 1.00 74.44 88 GLU A C 1
ATOM 660 O O . GLU A 1 88 ? 2.656 -16.369 2.507 1.00 74.44 88 GLU A O 1
ATOM 665 N N . ARG A 1 89 ? 3.214 -17.931 4.019 1.00 70.12 89 ARG A N 1
ATOM 666 C CA . ARG A 1 89 ? 4.243 -18.560 3.171 1.00 70.12 89 ARG A CA 1
ATOM 667 C C . ARG A 1 89 ? 3.693 -18.932 1.795 1.00 70.12 89 ARG A C 1
ATOM 669 O O . ARG A 1 89 ? 2.872 -19.845 1.695 1.00 70.12 89 ARG A O 1
ATOM 676 N N . GLY A 1 90 ? 4.274 -18.336 0.756 1.00 67.75 90 GLY A N 1
ATOM 677 C CA . GLY A 1 90 ? 3.958 -18.618 -0.646 1.00 67.75 90 GLY A CA 1
ATOM 678 C C . GLY A 1 90 ? 3.024 -17.615 -1.327 1.00 67.75 90 GLY A C 1
ATOM 679 O O . GLY A 1 90 ? 2.653 -17.859 -2.474 1.00 67.75 90 GLY A O 1
ATOM 680 N N . GLU A 1 91 ? 2.670 -16.514 -0.665 1.00 84.31 91 GLU A N 1
ATOM 681 C CA . GLU A 1 91 ? 1.829 -15.453 -1.230 1.00 84.31 91 GLU A CA 1
ATOM 682 C C . GLU A 1 91 ? 2.644 -14.214 -1.632 1.00 84.31 91 GLU A C 1
ATOM 684 O O . GLU A 1 91 ? 3.774 -13.997 -1.180 1.00 84.31 91 GLU A O 1
ATOM 689 N N . THR A 1 92 ? 2.072 -13.390 -2.510 1.00 87.38 92 THR A N 1
ATOM 690 C CA . THR A 1 92 ? 2.673 -12.116 -2.913 1.00 87.38 92 THR A CA 1
ATOM 691 C C . THR A 1 92 ? 2.228 -11.043 -1.927 1.00 87.38 92 THR A C 1
ATOM 693 O O . THR A 1 92 ? 1.053 -10.940 -1.628 1.00 87.38 92 THR A O 1
ATOM 696 N N . ALA A 1 93 ? 3.140 -10.229 -1.399 1.00 90.00 93 ALA A N 1
ATOM 697 C CA . ALA A 1 93 ? 2.773 -9.103 -0.537 1.00 90.00 93 ALA A CA 1
ATOM 698 C C . ALA A 1 93 ? 2.246 -7.916 -1.358 1.00 90.00 93 ALA A C 1
ATOM 700 O O . ALA A 1 93 ? 1.286 -7.235 -0.991 1.00 90.00 93 ALA A O 1
ATOM 701 N N . TRP A 1 94 ? 2.896 -7.664 -2.491 1.00 91.50 94 TRP A N 1
ATOM 702 C CA . TRP A 1 94 ? 2.507 -6.661 -3.473 1.00 91.50 94 TRP A CA 1
ATOM 703 C C . TRP A 1 94 ? 3.220 -6.923 -4.801 1.00 91.50 94 TRP A C 1
ATOM 705 O O . TRP A 1 94 ? 4.291 -7.541 -4.847 1.00 91.50 94 TRP A O 1
ATOM 715 N N . SER A 1 95 ? 2.648 -6.400 -5.883 1.00 89.19 95 SER A N 1
ATOM 716 C CA . SER A 1 95 ? 3.235 -6.445 -7.223 1.00 89.19 95 SER A CA 1
ATOM 717 C C . SER A 1 95 ? 3.112 -5.100 -7.927 1.00 89.19 95 SER A C 1
ATOM 719 O O . SER A 1 95 ? 2.053 -4.479 -7.893 1.00 89.19 95 SER A O 1
ATOM 721 N N . ILE A 1 96 ? 4.175 -4.679 -8.606 1.00 89.31 96 ILE A N 1
ATOM 722 C CA . ILE A 1 96 ? 4.208 -3.539 -9.520 1.00 89.31 96 ILE A CA 1
ATOM 723 C C . ILE A 1 96 ? 4.462 -4.074 -10.926 1.00 89.31 96 ILE A C 1
ATOM 725 O O . ILE A 1 96 ? 5.425 -4.806 -11.155 1.00 89.31 96 ILE A O 1
ATOM 729 N N . GLY A 1 97 ? 3.631 -3.683 -11.883 1.00 87.50 97 GLY A N 1
ATOM 730 C CA . GLY A 1 97 ? 3.782 -4.128 -13.262 1.00 87.50 97 GLY A CA 1
ATOM 731 C C . GLY A 1 97 ? 3.237 -3.147 -14.284 1.00 87.50 97 GLY A C 1
ATOM 732 O O . GLY A 1 97 ? 2.723 -2.072 -13.962 1.00 87.50 97 GLY A O 1
ATOM 733 N N . GLN A 1 98 ? 3.366 -3.546 -15.545 1.00 86.50 98 GLN A N 1
ATOM 734 C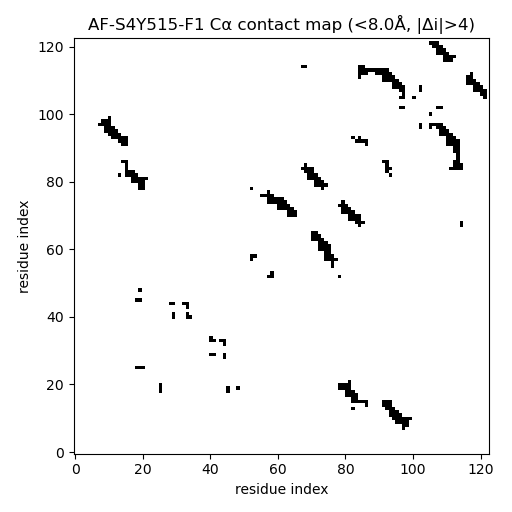 CA . GLN A 1 98 ? 2.794 -2.827 -16.670 1.00 86.50 98 GLN A CA 1
ATOM 735 C C . GLN A 1 98 ? 1.263 -2.848 -16.597 1.00 86.50 98 GLN A C 1
ATOM 737 O O . GLN A 1 98 ? 0.646 -3.911 -16.551 1.00 86.50 98 GLN A O 1
ATOM 742 N N . ARG A 1 99 ? 0.640 -1.668 -16.641 1.00 85.56 99 ARG A N 1
ATOM 743 C CA . ARG A 1 99 ? -0.816 -1.552 -16.550 1.00 85.56 99 ARG A CA 1
ATOM 744 C C . ARG A 1 99 ? -1.522 -2.278 -17.699 1.00 85.56 99 ARG A C 1
ATOM 746 O O . ARG A 1 99 ? -1.202 -2.068 -18.868 1.00 85.56 99 ARG A O 1
ATOM 753 N N . GLY A 1 100 ? -2.536 -3.074 -17.360 1.00 81.75 100 GLY A N 1
ATOM 754 C CA . GLY A 1 100 ? -3.406 -3.742 -18.333 1.00 81.75 100 GLY A CA 1
ATOM 755 C C . GLY A 1 100 ? -2.784 -4.948 -19.042 1.00 81.75 100 GLY A C 1
ATOM 756 O O . GLY A 1 100 ? -3.425 -5.502 -19.933 1.00 81.75 100 GLY A O 1
ATOM 757 N N . ALA A 1 101 ? -1.576 -5.361 -18.654 1.00 80.44 101 ALA A N 1
ATOM 758 C CA . ALA A 1 101 ? -0.949 -6.594 -19.111 1.00 80.44 101 ALA A CA 1
ATOM 759 C C . ALA A 1 101 ? -0.865 -7.579 -17.934 1.00 80.44 101 ALA A C 1
ATOM 761 O O . ALA A 1 101 ? -0.375 -7.201 -16.869 1.00 80.44 101 ALA A O 1
ATOM 762 N N . PRO A 1 102 ? -1.314 -8.837 -18.081 1.00 77.19 102 PRO A N 1
ATOM 763 C CA . PRO A 1 102 ? -1.092 -9.833 -17.043 1.00 77.19 102 PRO A CA 1
ATOM 764 C C . PRO A 1 102 ? 0.414 -10.098 -16.880 1.00 77.19 102 PRO A C 1
ATOM 766 O O . PRO A 1 102 ? 1.178 -10.009 -17.838 1.00 77.19 102 PRO A O 1
ATOM 769 N N . GLU A 1 103 ? 0.854 -10.479 -15.679 1.00 73.06 103 GLU A N 1
ATOM 770 C CA . GLU A 1 103 ? 2.283 -10.613 -15.330 1.00 73.06 103 GLU A CA 1
ATOM 771 C C . GLU A 1 103 ? 3.091 -11.525 -16.284 1.00 73.06 103 GLU A C 1
ATOM 773 O O . GLU A 1 103 ? 4.285 -11.329 -16.531 1.00 73.06 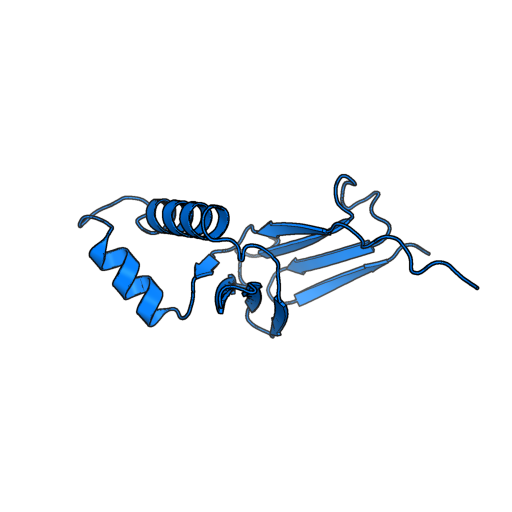103 GLU A O 1
ATOM 778 N N . HIS A 1 104 ? 2.448 -12.544 -16.858 1.00 78.94 104 HIS A N 1
ATOM 779 C CA . HIS A 1 104 ? 3.092 -13.454 -17.806 1.00 78.94 104 HIS A CA 1
ATOM 780 C C . HIS A 1 104 ? 3.297 -12.846 -19.205 1.00 78.94 104 HIS A C 1
ATOM 782 O O . HIS A 1 104 ? 4.161 -13.332 -19.932 1.00 78.94 104 HIS A O 1
ATOM 788 N N . GLU A 1 105 ? 2.561 -11.788 -19.548 1.00 81.75 105 GLU A N 1
ATOM 789 C CA . GLU A 1 105 ? 2.664 -11.024 -20.802 1.00 81.75 105 GLU A CA 1
ATOM 790 C C . GLU A 1 105 ? 3.392 -9.683 -20.617 1.00 81.75 105 GLU A C 1
ATOM 792 O O . GLU A 1 105 ? 3.766 -9.043 -21.600 1.00 81.75 105 GLU A O 1
ATOM 797 N N . ALA A 1 106 ? 3.594 -9.245 -19.371 1.00 80.12 106 ALA A N 1
ATOM 798 C CA . ALA A 1 106 ? 4.261 -7.989 -19.067 1.00 80.12 106 ALA A CA 1
ATOM 799 C C . ALA A 1 106 ? 5.732 -8.008 -19.514 1.00 80.12 106 ALA A C 1
ATOM 801 O O . ALA A 1 106 ? 6.468 -8.972 -19.282 1.00 80.12 106 ALA A O 1
ATOM 802 N N . THR A 1 107 ? 6.173 -6.900 -20.117 1.00 83.31 107 THR A N 1
ATOM 803 C CA . THR A 1 107 ? 7.587 -6.701 -20.492 1.00 83.31 107 THR A CA 1
ATOM 804 C C . THR A 1 107 ? 8.494 -6.584 -19.271 1.00 83.31 107 THR A C 1
ATOM 806 O O . THR A 1 107 ? 9.684 -6.892 -19.324 1.00 83.31 107 THR A O 1
ATOM 809 N N . TRP A 1 108 ? 7.930 -6.179 -18.138 1.00 87.94 108 TRP A N 1
ATOM 810 C CA . TRP A 1 108 ? 8.588 -6.243 -16.850 1.00 87.94 108 TRP A CA 1
ATOM 811 C C . TRP A 1 108 ? 7.560 -6.355 -15.724 1.00 87.94 108 TRP A C 1
ATOM 813 O O . TRP A 1 108 ? 6.414 -5.915 -15.852 1.00 87.94 108 TRP A O 1
ATOM 823 N N . SER A 1 109 ? 7.988 -6.928 -14.607 1.00 85.19 109 SER A N 1
ATOM 824 C CA . SER A 1 109 ? 7.237 -6.933 -13.354 1.00 85.19 109 SER A CA 1
ATOM 825 C C . SER A 1 109 ? 8.191 -6.953 -12.161 1.00 85.19 109 SER A C 1
ATOM 827 O O . SER A 1 109 ? 9.323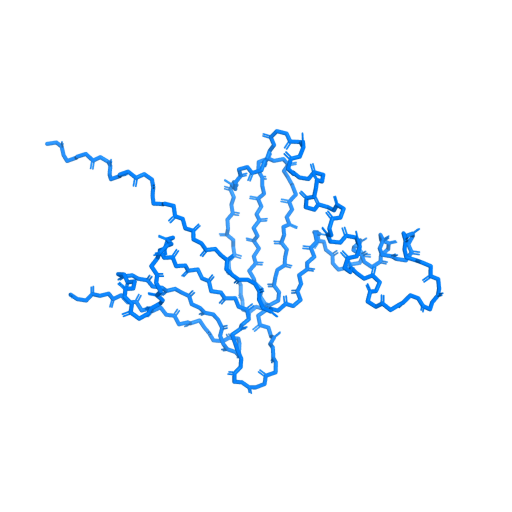 -7.441 -12.247 1.00 85.19 109 SER A O 1
ATOM 829 N N . VAL A 1 110 ? 7.730 -6.396 -11.044 1.00 88.81 110 VAL A N 1
ATOM 830 C CA . VAL A 1 110 ? 8.393 -6.447 -9.741 1.00 88.81 110 VAL A CA 1
ATOM 831 C C . VAL A 1 110 ? 7.388 -6.964 -8.723 1.00 88.81 110 VAL A C 1
ATOM 833 O O . VAL A 1 110 ? 6.285 -6.439 -8.639 1.00 88.81 110 VAL A O 1
ATOM 836 N N . CYS A 1 111 ? 7.750 -7.953 -7.918 1.00 88.38 111 CYS A N 1
ATOM 837 C CA . CYS A 1 111 ? 6.904 -8.404 -6.815 1.00 88.38 111 CYS A CA 1
ATOM 838 C C . CYS A 1 111 ? 7.730 -8.690 -5.566 1.00 88.38 111 CYS A C 1
ATOM 840 O O . CYS A 1 111 ? 8.956 -8.830 -5.627 1.00 88.38 111 CYS A O 1
ATOM 842 N N . CYS A 1 112 ? 7.052 -8.760 -4.425 1.00 88.38 112 CYS A N 1
ATOM 843 C CA . CYS A 1 112 ? 7.652 -9.212 -3.181 1.00 88.38 112 CYS A CA 1
ATOM 844 C C . CYS A 1 112 ? 6.916 -10.438 -2.653 1.00 88.38 112 CYS A C 1
ATOM 846 O O . CYS A 1 112 ? 5.706 -10.390 -2.463 1.00 88.38 112 CYS A O 1
ATOM 848 N N . VAL A 1 113 ? 7.660 -11.515 -2.408 1.00 87.44 113 VAL A N 1
ATOM 849 C CA . VAL A 1 113 ? 7.160 -12.781 -1.854 1.00 87.44 113 VAL A CA 1
ATOM 850 C C . VAL A 1 113 ? 8.046 -13.131 -0.670 1.00 87.44 113 VAL A C 1
ATOM 852 O O . VAL A 1 113 ? 9.269 -13.162 -0.813 1.00 87.44 113 VAL A O 1
ATOM 855 N N . ASP A 1 114 ? 7.452 -13.362 0.502 1.00 85.69 114 ASP A N 1
ATOM 856 C CA . ASP A 1 114 ? 8.177 -13.728 1.729 1.00 85.69 114 ASP A CA 1
ATOM 857 C C . ASP A 1 114 ? 9.375 -12.797 2.049 1.00 85.69 114 ASP A C 1
ATOM 859 O O . ASP A 1 114 ? 10.451 -13.240 2.461 1.00 85.69 114 ASP A O 1
ATOM 863 N N . GLY A 1 115 ? 9.221 -11.485 1.821 1.00 82.94 115 GLY A N 1
ATOM 864 C CA . GLY A 1 115 ? 10.280 -10.487 2.034 1.00 82.94 115 GLY A CA 1
ATOM 865 C C . GLY A 1 115 ? 11.412 -10.491 0.995 1.00 82.94 115 GLY A C 1
ATOM 866 O O . GLY A 1 115 ? 12.382 -9.744 1.141 1.00 82.94 115 GLY A O 1
ATOM 867 N N . VAL A 1 116 ? 11.312 -11.300 -0.061 1.00 85.69 116 VAL A N 1
ATOM 868 C CA . VAL A 1 116 ? 12.259 -11.333 -1.183 1.00 85.69 116 VAL A CA 1
ATOM 869 C C . VAL A 1 116 ? 11.668 -10.579 -2.369 1.00 85.69 116 VAL A C 1
ATOM 871 O O . VAL A 1 116 ? 10.510 -10.779 -2.728 1.00 85.69 116 VAL A O 1
ATOM 874 N N . VAL A 1 117 ? 12.464 -9.699 -2.979 1.00 88.38 117 VAL A N 1
ATOM 875 C CA . VAL A 1 117 ? 12.068 -8.918 -4.159 1.00 88.38 117 VAL A CA 1
ATOM 876 C C . VAL A 1 117 ? 12.476 -9.665 -5.421 1.00 88.38 117 VAL A C 1
ATOM 878 O O . VAL A 1 117 ? 13.647 -10.010 -5.594 1.00 88.38 117 VAL A O 1
ATOM 881 N N . TYR A 1 118 ? 11.521 -9.862 -6.320 1.00 88.62 118 TYR A N 1
ATOM 882 C CA . TYR A 1 118 ? 11.725 -10.479 -7.621 1.00 88.62 118 TYR A CA 1
ATOM 883 C C . TYR A 1 118 ? 11.514 -9.433 -8.706 1.00 88.62 118 TYR A C 1
ATOM 885 O O . TYR A 1 118 ? 10.548 -8.676 -8.669 1.00 88.62 118 TYR A O 1
ATOM 893 N N . VAL A 1 119 ? 12.430 -9.396 -9.673 1.00 89.75 119 VAL A N 1
ATOM 894 C CA . VAL A 1 119 ? 12.327 -8.550 -10.863 1.00 89.75 119 VAL A CA 1
ATOM 895 C C . VAL A 1 119 ? 12.398 -9.457 -12.077 1.00 89.75 119 VAL A C 1
ATOM 897 O O . VAL A 1 119 ? 13.367 -10.201 -12.244 1.00 89.75 119 VAL A O 1
ATOM 900 N N . LYS A 1 120 ? 11.380 -9.387 -12.928 1.00 86.00 120 LYS A N 1
ATOM 901 C CA . LYS A 1 120 ? 11.340 -10.065 -14.220 1.00 86.00 120 LYS A CA 1
ATOM 902 C C . LYS A 1 120 ? 11.387 -9.004 -15.312 1.00 86.00 120 LYS A C 1
ATOM 904 O O . LYS A 1 120 ? 10.638 -8.036 -15.257 1.00 86.00 120 LYS A O 1
ATOM 909 N N . GLY A 1 121 ? 12.256 -9.195 -16.298 1.00 80.94 121 GLY A N 1
ATOM 910 C CA . GLY A 1 121 ? 12.285 -8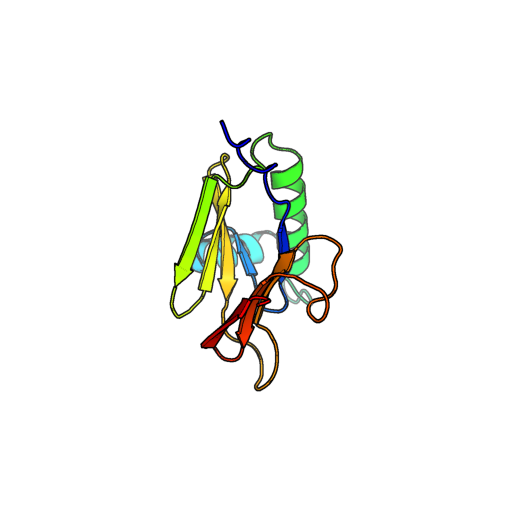.414 -17.534 1.00 80.94 121 GLY A CA 1
ATOM 911 C C . GLY A 1 121 ? 12.198 -9.347 -18.738 1.00 80.94 121 GLY A C 1
ATOM 912 O O . GLY A 1 121 ? 12.659 -10.486 -18.665 1.00 80.94 121 GLY A O 1
ATOM 913 N N . SER A 1 122 ? 11.585 -8.889 -19.823 1.00 69.50 122 SER A N 1
ATOM 914 C CA . SER A 1 122 ? 11.625 -9.560 -21.122 1.00 69.50 122 SER A CA 1
ATOM 915 C C . SER A 1 122 ? 12.950 -9.270 -21.833 1.00 69.50 122 SER A C 1
ATOM 917 O O . SER A 1 122 ? 13.355 -8.107 -21.903 1.00 69.50 122 SER A O 1
ATOM 919 N N . GLU A 1 123 ? 13.594 -10.315 -22.362 1.00 57.19 123 GLU A N 1
ATOM 920 C CA . GLU A 1 123 ? 14.628 -10.211 -23.409 1.00 57.19 123 GLU A CA 1
ATOM 921 C C . GLU A 1 123 ? 14.002 -9.995 -24.793 1.00 57.19 123 GLU A C 1
ATOM 923 O O . GLU A 1 123 ? 12.912 -10.564 -25.046 1.00 57.19 123 GLU A O 1
#

Sequence (123 aa):
MDGLGDPQELELTIEADWRIGDEADWQAKVRRLAPEGAVEPEEPVQAYELASMRWSDGSNVSDVVLTAGELRVTTQGGATIVIGSSVERGETAWSIGQRGAPEHEATWSVCCVDGVVYVKGSE

Nearest PDB structures (foldseek):
  8vym-assembly1_C  TM=2.788E-01  e=4.520E+00  Human betaherpesvirus 5

Mean predicted aligned error: 6.75 Å

Radius of gyration: 16.54 Å; Cα contacts (8 Å, |Δi|>4): 203; chains: 1; bounding box: 33×36×51 Å

Foldseek 3Di:
DDDPPDPFDKDKDAPADKDKDDPVVLVVQLPVQADPPDDPSNVVVVVVVVVVCVPPPWVAWPDWDDDLFWIWTATPVGIIMTFGLDDPAPDWRMKMFGPPDPCVRTQWIWTGGHSDIDIDHDD

pLDDT: mean 84.68, std 11.59, range [41.62, 95.88]

Secondary structure (DSSP, 8-state):
----PPPPPEEEEE-S-EEES-HHHHHHHHHHHSPTT-SSTTHHHHHHHHHHHHHSS--SEEEEEE-SSEEEEEETTS-EEEEES--STT-EEEEEEETTS-TTT-SEEEEEETTEEEEEE--